Protein AF-A0A9D1C3S9-F1 (afdb_monomer_lite)

Structure (mmCIF, N/CA/C/O backbone):
data_AF-A0A9D1C3S9-F1
#
_entry.id   AF-A0A9D1C3S9-F1
#
loop_
_atom_site.group_PDB
_atom_site.id
_atom_site.type_symbol
_atom_site.label_atom_id
_atom_site.label_alt_id
_atom_site.label_comp_id
_atom_site.label_asym_id
_atom_site.label_entity_id
_atom_site.label_seq_id
_atom_site.pdbx_PDB_ins_code
_atom_site.Cartn_x
_atom_site.Cartn_y
_atom_site.Cartn_z
_atom_site.occupancy
_atom_site.B_iso_or_equiv
_atom_si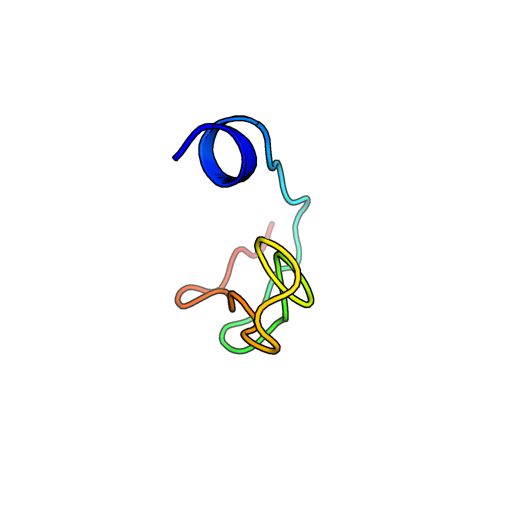te.auth_seq_id
_atom_site.auth_comp_id
_atom_site.auth_asym_id
_atom_site.auth_atom_id
_atom_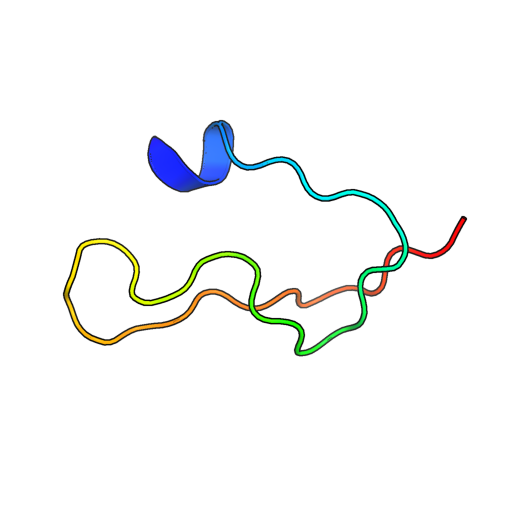site.pdbx_PDB_model_num
ATOM 1 N N . MET A 1 1 ? -7.866 7.246 2.455 1.00 65.69 1 MET A N 1
ATOM 2 C CA . MET A 1 1 ? -6.636 7.922 1.977 1.00 65.69 1 MET A CA 1
ATOM 3 C C . MET A 1 1 ? -5.522 8.092 3.017 1.00 65.69 1 MET A C 1
ATOM 5 O O . MET A 1 1 ? -4.378 8.135 2.604 1.00 65.69 1 MET A O 1
ATOM 9 N N . LYS A 1 2 ? -5.770 8.157 4.341 1.00 87.75 2 LYS A N 1
ATOM 10 C CA . LYS A 1 2 ? -4.697 8.409 5.340 1.00 87.75 2 LYS A CA 1
ATOM 11 C C . LYS A 1 2 ? -3.497 7.444 5.279 1.00 87.75 2 LYS A C 1
ATOM 13 O O . LYS A 1 2 ? -2.380 7.893 5.493 1.00 87.75 2 LYS A O 1
ATOM 18 N N . ILE A 1 3 ? -3.737 6.155 5.015 1.00 89.31 3 ILE A N 1
ATOM 19 C CA . ILE A 1 3 ? -2.683 5.132 4.896 1.00 89.31 3 ILE A CA 1
ATOM 20 C C . ILE A 1 3 ? -1.898 5.352 3.598 1.00 89.31 3 ILE A C 1
ATOM 22 O O . ILE A 1 3 ? -0.712 5.639 3.656 1.00 89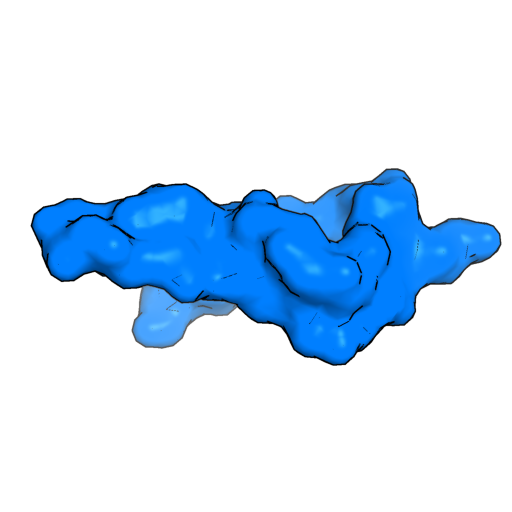.31 3 ILE A O 1
ATOM 26 N N . ILE A 1 4 ? -2.592 5.349 2.454 1.00 92.25 4 ILE A N 1
ATOM 27 C CA . ILE A 1 4 ? -2.000 5.532 1.117 1.00 92.25 4 ILE A CA 1
ATOM 28 C C . ILE A 1 4 ? -1.185 6.832 1.025 1.00 92.25 4 ILE A C 1
ATOM 30 O O . ILE A 1 4 ? -0.066 6.813 0.534 1.00 92.25 4 ILE A O 1
ATOM 34 N N . ASN A 1 5 ? -1.692 7.945 1.566 1.00 94.81 5 ASN A N 1
ATOM 35 C CA . ASN A 1 5 ? -1.003 9.241 1.527 1.00 94.81 5 ASN A CA 1
ATOM 36 C C . ASN A 1 5 ? 0.328 9.257 2.299 1.00 94.81 5 ASN A C 1
ATOM 38 O O . ASN A 1 5 ? 1.134 10.159 2.094 1.00 94.81 5 ASN A O 1
ATOM 42 N N . LYS A 1 6 ? 0.533 8.316 3.227 1.00 94.56 6 LYS A N 1
ATOM 43 C CA . LYS A 1 6 ? 1.771 8.174 4.004 1.00 94.56 6 LYS A CA 1
ATOM 44 C C . LYS A 1 6 ? 2.671 7.058 3.474 1.00 94.56 6 LYS A C 1
ATOM 46 O O . LYS A 1 6 ? 3.807 6.946 3.924 1.00 94.56 6 LYS A O 1
ATOM 51 N N . THR A 1 7 ? 2.174 6.231 2.559 1.00 93.19 7 THR A N 1
ATOM 52 C CA . THR A 1 7 ? 2.939 5.137 1.971 1.00 93.19 7 THR A CA 1
ATOM 53 C C . THR A 1 7 ? 3.904 5.690 0.930 1.00 93.19 7 THR A C 1
ATOM 55 O O . THR A 1 7 ? 3.499 6.318 -0.045 1.00 93.19 7 THR A O 1
ATOM 58 N N . THR A 1 8 ? 5.190 5.423 1.120 1.00 93.94 8 THR A N 1
ATOM 59 C CA . THR A 1 8 ? 6.247 5.683 0.142 1.00 93.94 8 THR A CA 1
ATOM 60 C C . THR A 1 8 ? 6.877 4.367 -0.278 1.00 93.94 8 THR A C 1
ATOM 62 O O . THR A 1 8 ? 7.142 3.495 0.547 1.00 93.94 8 THR A O 1
ATOM 65 N N . VAL A 1 9 ? 7.125 4.233 -1.576 1.00 93.12 9 VAL A N 1
ATOM 66 C CA . VAL A 1 9 ? 7.805 3.079 -2.167 1.00 93.12 9 VAL A CA 1
ATOM 67 C C . VAL A 1 9 ? 9.160 3.514 -2.704 1.00 93.12 9 VAL A C 1
ATOM 69 O O . VAL A 1 9 ? 9.327 4.653 -3.143 1.00 93.12 9 VAL A O 1
ATOM 72 N N . LYS A 1 10 ? 10.141 2.617 -2.648 1.00 94.00 10 LYS A N 1
ATOM 73 C CA . LYS A 1 10 ? 11.463 2.824 -3.245 1.00 94.00 10 LYS A CA 1
ATOM 74 C C . LYS A 1 10 ? 11.543 2.001 -4.523 1.00 94.00 10 LYS A C 1
ATOM 76 O O . LYS A 1 10 ? 11.074 0.869 -4.533 1.00 94.00 10 LYS A O 1
ATOM 81 N N . ALA A 1 11 ? 12.122 2.571 -5.576 1.00 93.25 11 ALA A N 1
ATOM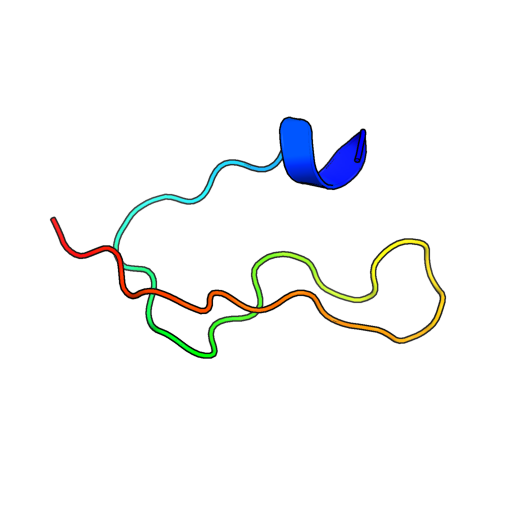 82 C CA . ALA A 1 11 ? 12.395 1.823 -6.797 1.00 93.25 11 ALA A CA 1
ATOM 83 C C . ALA A 1 11 ? 13.372 0.656 -6.510 1.00 93.25 11 ALA A C 1
ATOM 85 O O . ALA A 1 11 ? 14.228 0.801 -5.630 1.00 93.25 11 ALA A O 1
ATOM 86 N N . PRO A 1 12 ? 13.288 -0.465 -7.250 1.00 94.44 12 PRO A N 1
ATOM 87 C CA . PRO A 1 12 ? 12.323 -0.739 -8.313 1.00 94.44 12 PRO A CA 1
ATOM 88 C C . PRO A 1 12 ? 10.954 -1.183 -7.772 1.00 94.44 12 PRO A C 1
ATOM 90 O O . PRO A 1 12 ? 10.871 -1.917 -6.794 1.00 94.44 12 PRO A O 1
ATOM 93 N N . VAL A 1 13 ? 9.888 -0.757 -8.448 1.00 96.62 13 VAL A N 1
ATOM 94 C CA . VAL A 1 13 ? 8.516 -1.248 -8.242 1.00 96.62 13 VAL A CA 1
ATOM 95 C C . VAL A 1 13 ? 7.981 -1.678 -9.594 1.00 96.62 13 VAL A C 1
ATOM 97 O O . VAL A 1 13 ? 8.098 -0.923 -10.558 1.00 96.62 13 VAL A O 1
ATOM 100 N N . MET A 1 14 ? 7.400 -2.864 -9.686 1.00 96.94 14 MET A N 1
ATOM 101 C CA . MET A 1 14 ? 6.796 -3.374 -10.912 1.00 96.94 14 MET A CA 1
ATOM 102 C C . MET A 1 14 ? 5.275 -3.318 -10.829 1.00 96.94 14 MET A C 1
ATOM 104 O O . MET A 1 14 ? 4.679 -3.387 -9.754 1.00 96.94 14 MET A O 1
ATOM 108 N N . THR A 1 15 ? 4.617 -3.187 -11.981 1.00 96.81 15 THR A N 1
ATOM 109 C CA . THR A 1 15 ? 3.164 -3.351 -12.048 1.00 96.81 15 THR A CA 1
ATOM 110 C C . THR A 1 15 ? 2.769 -4.730 -11.514 1.00 96.81 15 THR A C 1
ATOM 112 O O . THR A 1 15 ? 3.303 -5.746 -11.950 1.00 96.81 15 THR A O 1
ATOM 115 N N . GLY A 1 16 ? 1.812 -4.753 -10.588 1.00 95.88 16 GLY A N 1
ATOM 116 C CA . GLY A 1 16 ? 1.359 -5.957 -9.893 1.00 95.88 16 GLY A CA 1
ATOM 117 C C . GLY A 1 16 ? 1.972 -6.156 -8.506 1.00 95.88 16 GLY A C 1
ATOM 118 O O . GLY A 1 16 ? 1.424 -6.939 -7.733 1.00 95.88 16 GLY A O 1
ATOM 119 N N . ASP A 1 17 ? 3.031 -5.423 -8.143 1.00 97.12 17 ASP A N 1
ATOM 120 C CA . ASP A 1 17 ? 3.615 -5.514 -6.802 1.00 97.12 17 ASP A CA 1
ATOM 121 C C . ASP A 1 17 ? 2.623 -5.039 -5.738 1.00 97.12 17 ASP A C 1
ATOM 123 O O . ASP A 1 17 ? 1.990 -3.989 -5.877 1.00 97.12 17 ASP A O 1
ATOM 127 N N . VAL A 1 18 ? 2.512 -5.787 -4.640 1.00 96.88 18 VAL A N 1
ATOM 128 C CA . VAL A 1 18 ? 1.670 -5.408 -3.500 1.00 96.88 18 VAL A CA 1
ATOM 129 C C . VAL A 1 18 ? 2.343 -4.272 -2.730 1.00 96.88 18 VAL A C 1
ATOM 131 O O . VAL A 1 18 ? 3.372 -4.460 -2.086 1.00 96.88 18 VAL A O 1
ATOM 134 N N . VAL A 1 19 ? 1.733 -3.088 -2.776 1.00 95.38 19 VAL A N 1
ATOM 135 C CA . VAL A 1 19 ? 2.212 -1.865 -2.112 1.00 95.38 19 VAL A CA 1
ATOM 136 C C . VAL A 1 19 ? 1.687 -1.771 -0.680 1.00 95.38 19 VAL A C 1
ATOM 138 O O . VAL A 1 19 ? 2.400 -1.329 0.218 1.00 95.38 19 VAL A O 1
ATOM 141 N N . VAL A 1 20 ? 0.442 -2.196 -0.449 1.00 95.19 20 VAL A N 1
ATOM 142 C CA . VAL A 1 20 ? -0.144 -2.316 0.894 1.00 95.19 20 VAL A CA 1
ATOM 143 C C . VAL A 1 20 ? -0.925 -3.618 0.965 1.00 95.19 20 VAL A C 1
ATOM 145 O O . VAL A 1 20 ? -1.898 -3.793 0.237 1.00 95.19 20 VAL A O 1
ATOM 148 N N . LYS A 1 21 ? -0.514 -4.513 1.862 1.00 95.69 21 LYS A N 1
ATOM 149 C CA . LYS A 1 21 ? -1.212 -5.776 2.108 1.00 95.69 21 LYS A CA 1
ATOM 150 C C . LYS A 1 21 ? -2.364 -5.574 3.093 1.00 95.69 21 LYS A C 1
ATOM 152 O O . LYS A 1 21 ? -2.174 -4.900 4.104 1.00 95.69 21 LYS A O 1
ATOM 157 N N . ASN A 1 22 ? -3.513 -6.183 2.813 1.00 95.06 22 ASN A N 1
ATOM 158 C CA . ASN A 1 22 ? -4.706 -6.223 3.652 1.00 95.06 22 ASN A CA 1
ATOM 159 C C . ASN A 1 22 ? -5.101 -4.840 4.207 1.00 95.06 22 ASN A C 1
ATOM 161 O O . ASN A 1 22 ? -5.087 -4.582 5.414 1.00 95.06 22 ASN A O 1
ATOM 165 N N . ILE A 1 23 ? -5.401 -3.907 3.305 1.00 94.38 23 ILE A N 1
ATOM 166 C CA . ILE A 1 23 ? -5.754 -2.540 3.672 1.00 94.38 23 ILE A CA 1
ATOM 167 C C . ILE A 1 23 ? -6.996 -2.535 4.569 1.00 94.38 23 ILE A C 1
ATOM 169 O O . ILE A 1 23 ? -8.005 -3.145 4.241 1.00 94.38 23 ILE A O 1
ATOM 173 N N . LEU A 1 24 ? -6.918 -1.830 5.703 1.00 92.81 24 LEU A N 1
ATOM 174 C CA . LEU A 1 24 ? -7.998 -1.728 6.701 1.00 92.81 24 LEU A CA 1
ATOM 175 C C . LEU A 1 24 ? -8.490 -3.069 7.279 1.00 92.81 24 LEU A C 1
ATOM 177 O O . LEU A 1 24 ? -9.573 -3.098 7.852 1.00 92.81 24 LEU A O 1
ATOM 181 N N . ASP A 1 25 ? -7.706 -4.142 7.154 1.00 93.31 25 ASP A N 1
ATOM 182 C CA . ASP A 1 25 ? -8.048 -5.481 7.650 1.00 93.31 25 ASP A CA 1
ATOM 183 C C . ASP A 1 25 ? -9.333 -6.086 7.047 1.00 93.31 25 ASP A C 1
ATOM 185 O O . AS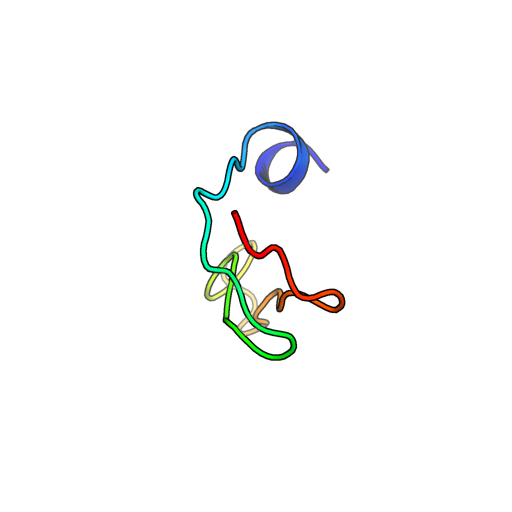P A 1 25 ? -10.051 -6.846 7.690 1.00 93.31 25 ASP A O 1
ATOM 189 N N . VAL A 1 26 ? -9.652 -5.737 5.793 1.00 94.56 26 VAL A N 1
ATOM 190 C CA . VAL A 1 26 ? -10.842 -6.256 5.083 1.00 94.56 26 VAL A CA 1
ATOM 191 C C . VAL A 1 26 ? -10.533 -7.364 4.066 1.00 94.56 26 VA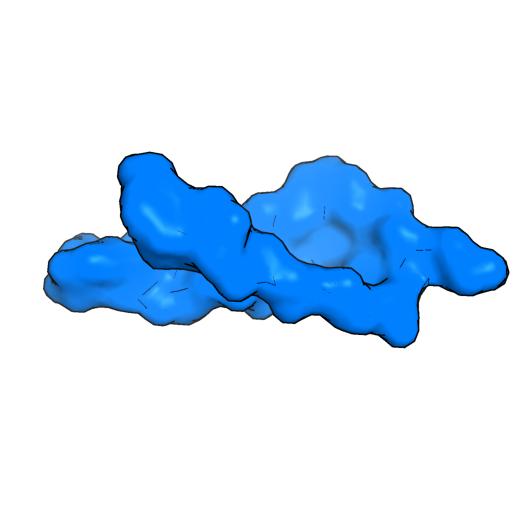L A C 1
ATOM 193 O O . VAL A 1 26 ? -11.412 -7.787 3.322 1.00 94.56 26 VAL A O 1
ATOM 196 N N . GLY A 1 27 ? -9.286 -7.828 4.003 1.00 94.38 27 GLY A N 1
ATOM 197 C CA . GLY A 1 27 ? -8.811 -8.872 3.092 1.00 94.38 27 GLY A CA 1
ATOM 198 C C . GLY A 1 27 ? -8.444 -8.387 1.685 1.00 94.38 27 GLY A C 1
ATOM 199 O O . GLY A 1 27 ? -8.352 -9.209 0.778 1.00 94.38 27 GLY A O 1
ATOM 200 N N . ILE A 1 28 ? -8.256 -7.077 1.477 1.00 95.88 28 ILE A N 1
ATOM 201 C CA . ILE A 1 28 ? -7.981 -6.487 0.153 1.00 95.88 28 ILE A CA 1
ATOM 202 C C . ILE A 1 28 ? -6.550 -5.949 0.086 1.00 95.88 28 ILE A C 1
ATOM 204 O O . ILE A 1 28 ? -6.128 -5.192 0.957 1.00 95.88 28 ILE A O 1
ATOM 208 N N . ASP A 1 29 ? -5.829 -6.264 -0.987 1.00 96.94 29 ASP A N 1
ATOM 209 C CA . ASP A 1 29 ? -4.486 -5.740 -1.244 1.00 96.94 29 ASP A CA 1
ATOM 210 C C . ASP A 1 29 ? -4.521 -4.551 -2.217 1.00 96.94 29 ASP A C 1
ATOM 212 O O . ASP A 1 29 ? -5.326 -4.496 -3.147 1.00 96.94 29 ASP A O 1
ATOM 216 N N . VAL A 1 30 ? -3.615 -3.593 -2.016 1.00 95.38 30 VAL A N 1
ATOM 217 C CA . VAL A 1 30 ? -3.363 -2.489 -2.949 1.00 95.38 30 VAL A CA 1
ATOM 218 C C . VAL A 1 30 ? -2.094 -2.796 -3.725 1.00 95.38 30 VAL A C 1
ATOM 220 O O . VAL A 1 30 ? -1.029 -2.950 -3.126 1.00 95.38 30 VAL A O 1
ATOM 223 N N . VAL A 1 31 ? -2.199 -2.832 -5.052 1.00 96.81 31 VAL A N 1
ATOM 224 C CA . VAL A 1 31 ? -1.081 -3.126 -5.956 1.00 96.81 31 VAL A CA 1
ATOM 225 C C . VAL A 1 31 ? -0.636 -1.899 -6.746 1.00 96.81 31 VAL A C 1
ATOM 227 O O . VAL A 1 31 ? -1.423 -0.988 -7.015 1.00 96.81 31 VAL A O 1
ATOM 230 N N . ALA A 1 32 ? 0.633 -1.882 -7.143 1.00 97.00 32 ALA A N 1
ATOM 231 C CA . ALA A 1 32 ? 1.170 -0.890 -8.057 1.00 97.00 32 ALA A CA 1
ATOM 232 C C . ALA A 1 32 ? 0.612 -1.120 -9.465 1.00 97.00 32 ALA A C 1
ATOM 234 O O . ALA A 1 32 ? 0.679 -2.220 -10.010 1.00 97.00 32 ALA A O 1
ATOM 235 N N . THR A 1 33 ? 0.086 -0.068 -10.086 1.00 96.50 33 THR A N 1
ATOM 236 C CA . THR A 1 33 ? -0.410 -0.125 -11.472 1.00 96.50 33 THR A CA 1
ATOM 237 C C . THR A 1 33 ? 0.635 0.325 -12.489 1.00 96.50 33 THR A C 1
ATOM 239 O O . THR A 1 33 ? 0.532 -0.005 -13.669 1.00 96.50 33 THR A O 1
ATOM 242 N N . LYS A 1 34 ? 1.672 1.038 -12.040 1.00 95.69 34 LYS A N 1
ATOM 243 C CA . LYS A 1 34 ? 2.761 1.546 -12.872 1.00 95.69 34 LYS A CA 1
ATOM 244 C C . LYS A 1 34 ? 4.102 1.065 -12.330 1.00 95.69 34 LYS A C 1
ATOM 246 O O . LYS A 1 34 ? 4.357 1.206 -11.135 1.00 95.69 34 LYS A O 1
ATOM 251 N N . SER A 1 35 ? 4.976 0.612 -13.222 1.00 96.69 35 SER A N 1
ATOM 252 C CA . SER A 1 35 ? 6.370 0.355 -12.880 1.00 96.69 35 SER A CA 1
ATOM 253 C C . SER A 1 35 ? 7.144 1.656 -12.625 1.00 96.69 35 SER A C 1
ATOM 255 O O . SER A 1 35 ? 7.025 2.638 -13.365 1.00 96.69 35 SER A O 1
ATOM 257 N N . LEU A 1 36 ? 7.964 1.648 -11.580 1.00 95.69 36 LEU A N 1
ATOM 258 C CA . LEU A 1 36 ? 8.929 2.683 -11.239 1.00 95.69 36 LEU A CA 1
ATOM 259 C C . LEU A 1 36 ? 10.321 2.051 -11.256 1.00 95.69 36 LEU A C 1
ATOM 261 O O . LEU A 1 36 ? 10.635 1.204 -10.423 1.00 95.69 36 LEU A O 1
ATOM 265 N N . ILE A 1 37 ? 11.141 2.474 -12.210 1.00 90.56 37 ILE A N 1
ATOM 266 C CA . ILE A 1 37 ? 12.509 1.997 -12.425 1.00 90.56 37 ILE A CA 1
ATOM 267 C C . ILE A 1 37 ? 13.428 3.218 -12.311 1.00 90.56 37 ILE A C 1
ATOM 269 O O . ILE A 1 37 ? 13.004 4.318 -12.676 1.00 90.56 37 ILE A O 1
ATOM 273 N N . MET A 1 38 ? 14.614 3.035 -11.728 1.00 74.12 38 MET A N 1
ATOM 274 C CA . MET A 1 38 ? 15.592 4.107 -11.503 1.00 74.12 38 MET A CA 1
ATOM 275 C C . MET A 1 38 ? 16.366 4.443 -12.776 1.00 74.12 38 MET A C 1
ATOM 277 O O . MET A 1 38 ? 16.621 3.500 -13.557 1.00 74.12 38 MET A O 1
#

Secondary structure (DSSP, 8-state):
-TTGGG----S-B-TT-EEESSGGGSS--EE-SS-B--

Radius of gyration: 10.47 Å; chains: 1; bounding box: 26×18×20 Å

pLDDT: mean 93.38, std 6.0, range [65.69, 97.12]

Sequence (38 aa):
MKIINKTTVKAPVMTGDVVVKNILDVGIDVVATKSLIM

Foldseek 3Di:
DVVVVPQDDDPQFDFFQFSAACPPVPRDTDTDRHGDHD